Protein AF-A0A2G2P8D3-F1 (afdb_monomer_lite)

Sequence (131 aa):
MASQIINLLFKISLGLLNEKKKGNNELLLIISELIEIAIEAEEIEAMPFSNTILNLGC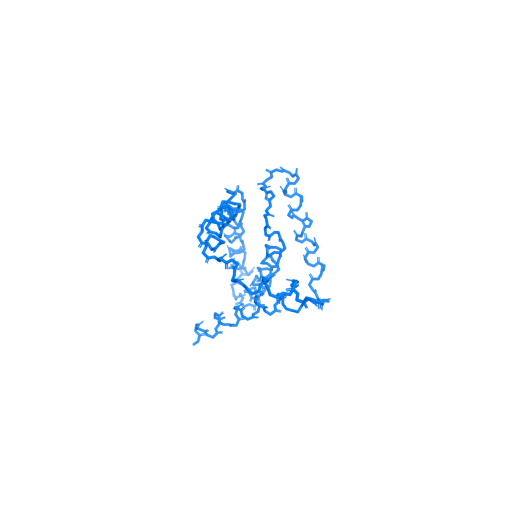DYIFGVIYYWIHDESENFDNTTIMVDKSLELIYAVLQSGLINKIEDLLNFIIKTHILNHIKPSKIFKKQSFGK

pLDDT: mean 75.37, std 19.07, range [30.08, 97.19]

Radius of gyration: 21.55 Å; chains: 1; bounding box: 34×33×82 Å

Secondary structure (DSSP, 8-state):
-HHHHHHHHHHHHHHHTT--SSSSHHHHHHHHHHHHHHHHTTSS---TTHHHHHHHHHHHHHHHHHHHTT--SGGGHHHHHHHHHHHHHHHHHHHTTHHHHHHHHHHHHIIIIIITT----GGGGSSS---

Structure (mmCIF, N/CA/C/O backbone):
data_AF-A0A2G2P8D3-F1
#
_entry.id   AF-A0A2G2P8D3-F1
#
loop_
_atom_site.group_PDB
_atom_site.id
_atom_site.type_symbol
_atom_site.label_atom_id
_atom_site.label_alt_id
_atom_site.label_comp_id
_atom_site.label_asym_id
_atom_site.label_entity_id
_atom_site.label_seq_id
_atom_site.pdbx_PDB_ins_code
_atom_site.Cartn_x
_atom_site.Cartn_y
_atom_site.Cartn_z
_atom_site.occupancy
_atom_site.B_iso_or_equiv
_atom_site.auth_seq_id
_atom_site.auth_comp_id
_atom_site.auth_asym_id
_atom_site.auth_atom_id
_atom_site.pdbx_PDB_model_num
ATOM 1 N N . MET A 1 1 ? 16.540 -18.692 4.040 1.00 40.16 1 MET A N 1
ATOM 2 C CA . MET A 1 1 ? 16.553 -17.645 2.998 1.00 40.16 1 MET A CA 1
ATOM 3 C C . MET A 1 1 ? 15.214 -16.903 2.915 1.00 40.16 1 MET A C 1
ATOM 5 O O . MET A 1 1 ? 15.183 -15.753 3.324 1.00 40.16 1 MET A O 1
ATOM 9 N N . ALA A 1 2 ? 14.085 -17.541 2.567 1.00 30.08 2 ALA A N 1
ATOM 10 C CA . ALA A 1 2 ? 12.760 -16.882 2.550 1.00 30.08 2 ALA A CA 1
ATOM 11 C C . ALA A 1 2 ? 12.341 -16.247 3.901 1.00 30.08 2 ALA A C 1
ATOM 13 O O . ALA A 1 2 ? 11.875 -15.116 3.943 1.00 30.08 2 ALA A O 1
ATOM 14 N N . SER A 1 3 ? 12.616 -16.916 5.028 1.00 30.48 3 SER A N 1
ATOM 15 C CA . SER A 1 3 ? 12.346 -16.378 6.378 1.00 30.48 3 SER A CA 1
ATOM 16 C C . SER A 1 3 ? 13.232 -15.179 6.769 1.00 30.48 3 SER A C 1
ATOM 18 O O . SER A 1 3 ? 12.840 -14.367 7.604 1.00 30.48 3 SER A O 1
ATOM 20 N N . GLN A 1 4 ? 14.411 -15.030 6.154 1.00 35.59 4 GLN A N 1
ATOM 21 C CA . GLN A 1 4 ? 15.299 -13.881 6.384 1.00 35.59 4 GLN A CA 1
ATOM 22 C C . GLN A 1 4 ? 14.847 -12.667 5.576 1.00 35.59 4 GLN A C 1
ATOM 24 O O . GLN A 1 4 ? 14.892 -11.559 6.092 1.00 35.59 4 GLN A O 1
ATOM 29 N N . ILE A 1 5 ? 14.351 -12.890 4.356 1.00 35.56 5 ILE A N 1
ATOM 30 C CA . ILE A 1 5 ? 13.781 -11.846 3.497 1.00 35.56 5 ILE A CA 1
ATOM 31 C C . ILE A 1 5 ? 12.467 -11.331 4.093 1.00 35.56 5 ILE A C 1
ATOM 33 O O . ILE A 1 5 ? 12.300 -10.128 4.228 1.00 35.56 5 ILE A O 1
ATOM 37 N N . ILE A 1 6 ? 11.588 -12.219 4.569 1.00 38.06 6 ILE A N 1
ATOM 38 C CA . ILE A 1 6 ? 10.357 -11.823 5.273 1.00 38.06 6 ILE A CA 1
ATOM 39 C C . ILE A 1 6 ? 10.687 -11.046 6.556 1.00 38.06 6 ILE A C 1
ATOM 41 O O . ILE A 1 6 ? 10.072 -10.020 6.817 1.00 38.06 6 ILE A O 1
ATOM 45 N N . ASN A 1 7 ? 11.698 -11.464 7.327 1.00 35.50 7 ASN A N 1
ATOM 46 C CA . ASN A 1 7 ? 12.153 -10.704 8.498 1.00 35.50 7 ASN A CA 1
ATOM 47 C C . ASN A 1 7 ? 12.786 -9.356 8.139 1.00 35.50 7 ASN A C 1
ATOM 49 O O . ASN A 1 7 ? 12.675 -8.418 8.920 1.00 35.50 7 ASN A O 1
ATOM 53 N N . LEU A 1 8 ? 13.473 -9.257 7.000 1.00 39.59 8 LEU A N 1
ATOM 54 C CA . LEU A 1 8 ? 14.066 -8.012 6.524 1.00 39.59 8 LEU A CA 1
ATOM 55 C C . LEU A 1 8 ? 12.969 -7.041 6.081 1.00 39.59 8 LEU A C 1
ATOM 57 O O . LEU A 1 8 ? 12.979 -5.900 6.518 1.00 39.59 8 LEU A O 1
ATOM 61 N N . LEU A 1 9 ? 11.973 -7.517 5.332 1.00 41.16 9 LEU A N 1
ATOM 62 C CA . LEU A 1 9 ? 10.796 -6.741 4.934 1.00 41.16 9 LEU A CA 1
ATOM 63 C C . LEU A 1 9 ? 9.972 -6.297 6.151 1.00 41.16 9 LEU A C 1
ATOM 65 O O . LEU A 1 9 ? 9.596 -5.134 6.253 1.00 41.16 9 LEU A O 1
ATOM 69 N N . PHE A 1 10 ? 9.777 -7.181 7.134 1.00 47.00 10 PHE A N 1
ATOM 70 C CA . PHE A 1 10 ? 9.069 -6.850 8.372 1.00 47.00 10 PHE A CA 1
ATOM 71 C C . PHE A 1 10 ? 9.857 -5.864 9.248 1.00 47.00 10 PHE A C 1
ATOM 73 O O . PHE A 1 10 ? 9.268 -4.984 9.865 1.00 47.00 10 PHE A O 1
ATOM 80 N N . LYS A 1 11 ? 11.194 -5.959 9.286 1.00 44.56 11 LYS A N 1
ATOM 81 C CA . LYS A 1 11 ? 12.065 -5.005 9.997 1.00 44.56 11 LYS A CA 1
ATOM 82 C C . LYS A 1 11 ? 12.210 -3.668 9.284 1.00 44.56 11 LYS A C 1
ATOM 84 O O . LYS A 1 11 ? 12.399 -2.677 9.972 1.00 44.56 11 LYS A O 1
ATOM 89 N N . ILE A 1 12 ? 12.135 -3.630 7.956 1.00 48.22 12 ILE A N 1
ATOM 90 C CA . ILE A 1 12 ? 12.087 -2.382 7.189 1.00 48.22 12 ILE A CA 1
ATOM 91 C C . ILE A 1 12 ? 10.758 -1.687 7.487 1.00 48.22 12 ILE A C 1
ATOM 93 O O . ILE A 1 12 ? 10.769 -0.561 7.967 1.00 48.22 12 ILE A O 1
ATOM 97 N N . SER A 1 13 ? 9.635 -2.399 7.375 1.00 46.72 13 SER A N 1
ATOM 98 C CA . SER A 1 13 ? 8.306 -1.839 7.646 1.00 46.72 13 SER A CA 1
ATOM 99 C C . SER A 1 13 ? 8.118 -1.429 9.126 1.00 46.72 13 SER A C 1
ATOM 101 O O . SER A 1 13 ? 7.606 -0.352 9.415 1.00 46.72 13 SER A O 1
ATOM 103 N N . LEU A 1 14 ? 8.637 -2.203 10.096 1.00 41.28 14 LEU A N 1
ATOM 104 C CA . LEU A 1 14 ? 8.650 -1.812 11.520 1.00 41.28 14 LEU A CA 1
ATOM 105 C C . LEU A 1 14 ? 9.722 -0.765 11.872 1.00 41.28 14 LEU A C 1
ATOM 107 O O . LEU A 1 14 ? 9.539 0.019 12.801 1.00 41.28 14 LEU A O 1
ATOM 111 N N . GLY A 1 15 ? 10.852 -0.757 11.170 1.00 43.09 15 GLY A N 1
ATOM 112 C CA . GLY A 1 15 ? 11.944 0.199 11.362 1.00 43.09 15 GLY A CA 1
ATOM 113 C C . GLY A 1 15 ? 11.576 1.593 10.862 1.00 43.09 15 GLY A C 1
ATOM 114 O O . GLY A 1 15 ? 11.905 2.579 11.516 1.00 43.09 15 GLY A O 1
ATOM 115 N N . LEU A 1 16 ? 10.799 1.675 9.780 1.00 46.72 16 LEU A N 1
ATOM 116 C CA . LEU A 1 16 ? 10.235 2.917 9.245 1.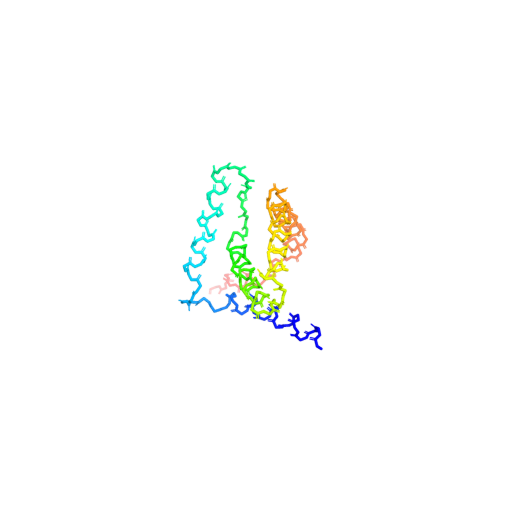00 46.72 16 LEU A CA 1
ATOM 117 C C . LEU A 1 16 ? 9.158 3.526 10.155 1.00 46.72 16 LEU A C 1
ATOM 119 O O . LEU A 1 16 ? 9.014 4.745 10.193 1.00 46.72 16 LEU A O 1
ATOM 123 N N . LEU A 1 17 ? 8.475 2.714 10.973 1.00 46.97 17 LEU A N 1
ATOM 124 C CA . LEU A 1 17 ? 7.612 3.225 12.047 1.00 46.97 17 LEU A CA 1
ATOM 125 C C . LEU A 1 17 ? 8.411 3.892 13.183 1.00 46.97 17 LEU A C 1
ATOM 127 O O . LEU A 1 17 ? 7.856 4.713 13.914 1.00 46.97 17 LEU A O 1
ATOM 131 N N . ASN A 1 18 ? 9.698 3.559 13.334 1.00 44.81 18 ASN A N 1
ATOM 132 C CA . ASN A 1 18 ? 10.539 4.011 14.447 1.00 44.81 18 ASN A CA 1
ATOM 133 C C . ASN A 1 18 ? 11.501 5.15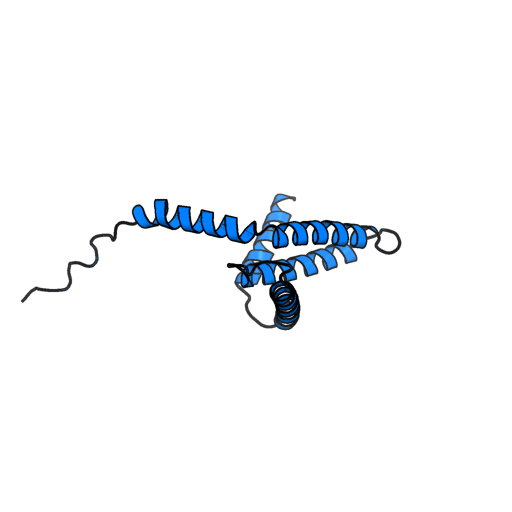2 14.055 1.00 44.81 18 ASN A C 1
ATOM 135 O O . ASN A 1 18 ? 11.757 6.051 14.854 1.00 44.81 18 ASN A O 1
ATOM 139 N N . GLU A 1 19 ? 11.979 5.175 12.810 1.00 46.75 19 GLU A N 1
ATOM 140 C CA . GLU A 1 19 ? 12.881 6.195 12.256 1.00 46.75 19 GLU A CA 1
ATOM 141 C C . GLU A 1 19 ? 12.083 7.337 11.594 1.00 46.75 19 GLU A C 1
ATOM 143 O O . GLU A 1 19 ? 12.268 7.704 10.432 1.00 46.75 19 GLU A O 1
ATOM 148 N N . LYS A 1 20 ? 11.181 7.966 12.357 1.00 56.38 20 LYS A N 1
ATOM 149 C CA . LYS A 1 20 ? 10.733 9.327 12.031 1.00 56.38 20 LYS A CA 1
ATOM 150 C C . LYS A 1 20 ? 11.975 10.223 12.037 1.00 56.38 20 LYS A C 1
ATOM 152 O O . LYS A 1 20 ? 12.427 10.583 13.123 1.00 56.38 20 LYS A O 1
ATOM 157 N N . LYS A 1 21 ? 12.475 10.616 10.859 1.00 53.09 21 LYS A N 1
ATOM 158 C CA . LYS A 1 21 ? 12.965 11.969 10.497 1.00 53.09 21 LYS A CA 1
ATOM 159 C C . LYS A 1 21 ? 13.985 11.895 9.350 1.00 53.09 21 LYS A C 1
ATOM 161 O O . LYS A 1 21 ? 15.117 11.478 9.553 1.00 53.09 21 LYS A O 1
ATOM 166 N N . LYS A 1 22 ? 13.611 12.484 8.206 1.00 48.28 22 LYS A N 1
ATOM 167 C CA . LYS A 1 22 ? 14.430 13.387 7.357 1.00 48.28 22 LYS A CA 1
ATOM 168 C C . LYS A 1 22 ? 14.590 13.004 5.876 1.00 48.28 22 LYS A C 1
ATOM 170 O O . LYS A 1 22 ? 14.818 13.917 5.098 1.00 48.28 22 LYS A O 1
ATOM 175 N N . GLY A 1 23 ? 14.399 11.747 5.464 1.00 48.16 23 GLY A N 1
ATOM 176 C CA . GLY A 1 23 ? 14.459 11.357 4.035 1.00 48.16 23 GLY A CA 1
ATOM 177 C C . GLY A 1 23 ? 13.103 11.179 3.332 1.00 48.16 23 GLY A C 1
ATOM 178 O O . GLY A 1 23 ? 13.000 11.420 2.138 1.00 48.16 23 GLY A O 1
ATOM 179 N N . ASN A 1 24 ? 12.054 10.806 4.075 1.00 59.47 24 ASN A N 1
ATOM 180 C CA . ASN A 1 24 ? 10.759 10.363 3.526 1.00 59.47 24 ASN A CA 1
ATOM 181 C C . ASN A 1 24 ? 9.653 11.435 3.491 1.00 59.47 24 ASN A C 1
ATOM 183 O O . ASN A 1 24 ? 8.530 11.133 3.106 1.00 59.47 24 ASN A O 1
ATOM 187 N N . ASN A 1 25 ? 9.922 12.673 3.920 1.00 67.38 25 ASN A N 1
ATOM 188 C CA . ASN A 1 25 ? 8.846 13.650 4.118 1.00 67.38 25 ASN A CA 1
ATOM 189 C C . ASN A 1 25 ? 8.224 14.131 2.798 1.00 67.38 25 ASN A C 1
ATOM 191 O O . ASN A 1 25 ? 7.013 14.270 2.739 1.00 67.38 25 ASN A O 1
ATOM 195 N N . GLU A 1 26 ? 9.018 14.366 1.750 1.00 73.50 26 GLU A N 1
ATOM 196 C CA . GLU A 1 26 ? 8.496 14.858 0.463 1.00 73.50 26 GLU A CA 1
ATOM 197 C C . GLU A 1 26 ? 7.685 13.788 -0.271 1.00 73.50 26 GLU A C 1
ATOM 199 O O . GLU A 1 26 ? 6.603 14.072 -0.771 1.00 73.50 26 GLU A O 1
ATOM 204 N N . LEU A 1 27 ? 8.154 12.537 -0.265 1.00 71.56 27 LEU A N 1
ATOM 205 C CA . LEU A 1 27 ? 7.415 11.428 -0.865 1.00 71.56 27 LEU A CA 1
ATOM 206 C C . LEU A 1 27 ? 6.090 11.170 -0.138 1.00 71.56 27 LEU A C 1
ATOM 208 O O . LEU A 1 27 ? 5.063 10.989 -0.784 1.00 71.56 27 LEU A O 1
ATOM 212 N N . LEU A 1 28 ? 6.100 11.199 1.198 1.00 81.44 28 LEU A N 1
ATOM 213 C CA . LEU A 1 28 ? 4.877 11.094 1.995 1.00 81.44 28 LEU A CA 1
ATOM 214 C C . LEU A 1 28 ? 3.895 12.225 1.684 1.00 81.44 28 LEU A C 1
ATOM 216 O O . LEU A 1 28 ? 2.701 11.959 1.604 1.00 81.44 28 LEU A O 1
ATOM 220 N N . LEU A 1 29 ? 4.383 13.457 1.497 1.00 80.81 29 LEU A N 1
ATOM 221 C CA . LEU A 1 29 ? 3.541 14.596 1.125 1.00 80.81 29 LEU A CA 1
ATOM 222 C C . LEU A 1 29 ? 2.894 14.383 -0.243 1.00 80.81 29 LEU A C 1
ATOM 224 O O . LEU A 1 29 ? 1.679 14.484 -0.340 1.00 80.81 29 LEU A O 1
ATOM 228 N N . ILE A 1 30 ? 3.668 13.990 -1.257 1.00 80.12 30 ILE A N 1
ATOM 229 C CA . ILE A 1 30 ? 3.139 13.723 -2.603 1.00 80.12 30 ILE A CA 1
ATOM 230 C C . ILE A 1 30 ? 2.078 12.618 -2.564 1.00 80.12 30 ILE A C 1
ATOM 232 O O . ILE A 1 30 ? 1.006 12.768 -3.140 1.00 80.12 30 ILE A O 1
ATOM 236 N N . ILE A 1 31 ? 2.344 11.505 -1.872 1.00 82.62 31 ILE A N 1
ATOM 237 C CA . ILE A 1 31 ? 1.363 10.414 -1.764 1.00 82.62 31 ILE A CA 1
ATOM 238 C C . ILE A 1 31 ? 0.123 10.878 -0.986 1.00 82.62 31 ILE A C 1
ATOM 240 O O . ILE A 1 31 ? -0.988 10.503 -1.353 1.00 82.62 31 ILE A O 1
ATOM 244 N N . SER A 1 32 ? 0.289 11.703 0.054 1.00 85.62 32 SER A N 1
ATOM 245 C CA . SER A 1 32 ? -0.837 12.281 0.801 1.00 85.62 32 SER A CA 1
ATOM 246 C C . SER A 1 32 ? -1.704 13.149 -0.094 1.00 85.62 32 SER A C 1
ATOM 248 O O . SER A 1 32 ? -2.910 12.937 -0.134 1.00 85.62 32 SER A O 1
ATOM 250 N N . GLU A 1 33 ? -1.094 14.049 -0.864 1.00 84.38 33 GLU A N 1
ATOM 251 C CA . GLU A 1 33 ? -1.794 14.917 -1.813 1.00 84.38 33 GLU A CA 1
ATOM 252 C C . GLU A 1 33 ? -2.553 14.097 -2.865 1.00 84.38 33 GLU A C 1
ATOM 254 O O . GLU A 1 33 ? -3.718 14.368 -3.134 1.00 84.38 33 GLU A O 1
ATOM 259 N N . LEU A 1 34 ? -1.941 13.043 -3.417 1.00 84.12 34 LEU A N 1
ATOM 260 C CA . LEU A 1 34 ? -2.604 12.163 -4.387 1.00 84.12 34 LEU A CA 1
ATOM 261 C C . LEU A 1 34 ? -3.809 11.424 -3.786 1.00 84.12 34 LEU A C 1
ATOM 263 O O . LEU A 1 34 ? -4.842 11.302 -4.442 1.00 84.12 34 LEU A O 1
ATOM 267 N N . ILE A 1 35 ? -3.692 10.938 -2.548 1.00 86.75 35 ILE A N 1
ATOM 268 C CA . ILE A 1 35 ? -4.804 10.284 -1.848 1.00 86.75 35 ILE A CA 1
ATOM 269 C C . ILE A 1 35 ? -5.907 11.293 -1.518 1.00 86.75 35 ILE A C 1
ATOM 271 O O . ILE A 1 35 ? -7.080 10.971 -1.680 1.00 86.75 35 ILE A O 1
ATOM 275 N N . GLU A 1 36 ? -5.558 12.502 -1.082 1.00 89.06 36 GLU A N 1
ATOM 276 C CA . GLU A 1 36 ? -6.521 13.569 -0.796 1.00 89.06 36 GLU A CA 1
ATOM 277 C C . GLU A 1 36 ? -7.310 13.953 -2.048 1.00 89.06 36 GLU A C 1
ATOM 279 O O . GLU A 1 36 ? -8.536 13.967 -1.997 1.00 89.06 36 GLU A O 1
ATOM 284 N N . ILE A 1 37 ? -6.640 14.136 -3.190 1.00 86.56 37 ILE A N 1
ATOM 285 C CA . ILE A 1 37 ? -7.295 14.400 -4.480 1.00 86.56 37 ILE A CA 1
ATOM 286 C C . ILE A 1 37 ? -8.277 13.277 -4.840 1.00 86.56 37 ILE A C 1
ATOM 288 O O . ILE A 1 37 ? -9.398 13.554 -5.258 1.00 86.56 37 ILE A O 1
ATOM 292 N N . ALA A 1 38 ? -7.886 12.013 -4.660 1.00 86.81 38 ALA A N 1
ATOM 293 C CA . ALA A 1 38 ? -8.751 10.873 -4.967 1.00 86.81 38 ALA A CA 1
ATOM 294 C C . ALA A 1 38 ? -9.968 10.779 -4.023 1.00 86.81 38 ALA A C 1
ATOM 296 O O . ALA A 1 38 ? -11.049 10.370 -4.447 1.00 86.81 38 ALA A O 1
ATOM 297 N N . ILE A 1 39 ? -9.819 11.184 -2.757 1.00 88.06 39 ILE A N 1
ATOM 298 C CA . ILE A 1 39 ? -10.934 11.287 -1.803 1.00 88.06 39 ILE A CA 1
ATOM 299 C C . ILE A 1 39 ? -11.863 12.447 -2.185 1.00 88.06 39 ILE A C 1
ATOM 301 O O . ILE A 1 39 ? -13.080 12.277 -2.191 1.00 88.06 39 ILE A O 1
ATOM 305 N N . GLU A 1 40 ? -11.311 13.616 -2.518 1.00 90.94 40 GLU A N 1
ATOM 306 C CA . GLU A 1 40 ? -12.076 14.797 -2.947 1.00 90.94 40 GLU A CA 1
ATOM 307 C C . GLU A 1 40 ? -12.847 14.550 -4.248 1.00 90.94 40 GLU A C 1
ATOM 309 O O . GLU A 1 40 ? -13.952 15.061 -4.418 1.00 90.94 40 GLU A O 1
ATOM 314 N N . ALA A 1 41 ? -12.285 13.738 -5.144 1.00 88.69 41 ALA A N 1
ATOM 315 C CA . ALA A 1 41 ? -12.931 13.282 -6.369 1.00 88.69 41 ALA A CA 1
ATOM 316 C C . ALA A 1 41 ? -13.959 12.152 -6.147 1.00 88.69 41 ALA A C 1
ATOM 318 O O . ALA A 1 41 ? -14.555 11.683 -7.115 1.00 88.69 41 ALA A O 1
ATOM 319 N N . GLU A 1 42 ? -14.169 11.712 -4.900 1.00 88.38 42 GLU A N 1
ATOM 320 C CA . GLU A 1 42 ? -15.040 10.588 -4.525 1.00 88.38 42 GLU A CA 1
ATOM 321 C C . GLU A 1 42 ? -14.658 9.251 -5.201 1.00 88.38 42 GLU A C 1
ATOM 323 O O . GLU A 1 42 ? -15.476 8.336 -5.308 1.00 88.38 42 GLU A O 1
ATOM 328 N N . GLU A 1 43 ? -13.405 9.100 -5.648 1.00 84.31 43 GLU A N 1
ATOM 329 C CA . GLU A 1 43 ? -12.905 7.861 -6.261 1.00 84.31 43 GLU A CA 1
ATOM 330 C C . GLU A 1 43 ? -12.619 6.777 -5.215 1.00 84.31 43 GLU A C 1
ATOM 332 O O . GLU A 1 43 ? -12.768 5.583 -5.492 1.00 84.31 43 GLU A O 1
ATOM 337 N N . ILE A 1 44 ? -12.214 7.193 -4.011 1.00 87.50 44 ILE A N 1
ATOM 338 C CA . ILE A 1 44 ? -11.958 6.328 -2.856 1.00 87.50 44 ILE A CA 1
ATOM 339 C C . ILE A 1 44 ? -12.558 6.938 -1.583 1.00 87.50 44 ILE A C 1
ATOM 341 O O . ILE A 1 44 ? -12.651 8.155 -1.436 1.00 87.50 44 ILE A O 1
ATOM 345 N N . GLU A 1 45 ? -12.947 6.092 -0.628 1.00 87.00 45 GLU A N 1
ATOM 346 C CA . GLU A 1 45 ? -13.447 6.560 0.669 1.00 87.00 45 GLU A CA 1
ATOM 347 C C . GLU A 1 45 ? -12.307 7.064 1.568 1.00 87.00 45 GLU A C 1
ATOM 349 O O . GLU A 1 45 ? -11.177 6.576 1.511 1.00 87.00 45 GLU A O 1
ATOM 354 N N . ALA A 1 46 ? -12.618 7.996 2.475 1.00 86.81 46 ALA A N 1
ATOM 355 C CA . ALA A 1 46 ? -11.690 8.385 3.531 1.00 86.81 46 ALA A CA 1
ATOM 356 C C . ALA A 1 46 ? -11.360 7.184 4.437 1.00 86.81 46 ALA A C 1
ATOM 358 O O . ALA A 1 46 ? -12.245 6.412 4.815 1.00 86.81 46 ALA A O 1
ATOM 359 N N . MET A 1 47 ? -10.080 7.041 4.800 1.00 82.94 47 MET A N 1
ATOM 360 C CA . MET A 1 47 ? -9.565 5.847 5.475 1.00 82.94 47 MET A CA 1
ATOM 361 C C . MET A 1 47 ? -9.079 6.135 6.907 1.00 82.94 47 MET A C 1
ATOM 363 O O . MET A 1 47 ? -8.360 7.111 7.136 1.00 82.94 47 MET A O 1
ATOM 367 N N . PRO A 1 48 ? -9.355 5.238 7.868 1.00 71.94 48 PRO A N 1
ATOM 368 C CA . PRO A 1 48 ? -9.025 5.404 9.290 1.00 71.94 48 PRO A CA 1
ATOM 369 C C . PRO A 1 48 ? -7.536 5.213 9.627 1.00 71.94 48 PRO A C 1
ATOM 371 O O . PRO A 1 48 ? -7.058 5.692 10.655 1.00 71.94 48 PRO A O 1
ATOM 374 N N . PHE A 1 49 ? -6.774 4.543 8.754 1.00 73.50 49 PHE A N 1
ATOM 375 C CA . PHE A 1 49 ? -5.336 4.277 8.916 1.00 73.50 49 PHE A CA 1
ATOM 376 C C . PHE A 1 49 ? -4.477 5.046 7.907 1.00 73.50 49 PHE A C 1
ATOM 378 O O . PHE A 1 49 ? -3.445 4.533 7.469 1.00 73.50 49 PHE A O 1
ATOM 385 N N . SER A 1 50 ? -4.889 6.262 7.532 1.00 75.25 50 SER A N 1
ATOM 386 C CA . SER A 1 50 ? -4.260 7.053 6.464 1.00 75.25 50 SER A CA 1
ATOM 387 C C . SER A 1 50 ? -2.734 7.091 6.576 1.00 75.25 50 SER A C 1
ATOM 389 O O . SER A 1 50 ? -2.048 6.706 5.641 1.00 75.25 50 SER A O 1
ATOM 391 N N . ASN A 1 51 ? -2.171 7.393 7.748 1.00 81.75 51 ASN A N 1
ATOM 392 C CA . ASN A 1 51 ? -0.716 7.445 7.918 1.00 81.75 51 ASN A CA 1
ATOM 393 C C . ASN A 1 51 ? -0.014 6.090 7.682 1.00 81.75 51 ASN A C 1
ATOM 395 O O . ASN A 1 51 ? 1.093 6.055 7.152 1.00 81.75 51 ASN A O 1
ATOM 399 N N . THR A 1 52 ? -0.621 4.963 8.062 1.00 82.62 52 THR A N 1
ATOM 400 C CA . THR A 1 52 ? -0.063 3.628 7.769 1.00 82.62 52 THR A CA 1
ATOM 401 C C . THR A 1 52 ? -0.117 3.338 6.274 1.00 82.62 52 THR A C 1
ATOM 403 O O . THR A 1 52 ? 0.851 2.835 5.716 1.00 82.62 52 THR A O 1
ATOM 406 N N . ILE A 1 53 ? -1.220 3.702 5.622 1.00 83.25 53 ILE A N 1
ATOM 407 C CA . ILE A 1 53 ? -1.419 3.532 4.179 1.00 83.25 53 ILE A CA 1
ATOM 408 C C . ILE A 1 53 ? -0.420 4.388 3.394 1.00 83.25 53 ILE A C 1
ATOM 410 O O . ILE A 1 53 ? 0.179 3.897 2.443 1.00 83.25 53 ILE A O 1
ATOM 414 N N . LEU A 1 54 ? -0.148 5.615 3.846 1.00 84.38 54 LEU A N 1
ATOM 415 C CA . LEU A 1 54 ? 0.879 6.484 3.268 1.00 84.38 54 LEU A CA 1
ATOM 416 C C . LEU A 1 54 ? 2.277 5.863 3.358 1.00 84.38 54 LEU A C 1
ATOM 418 O O . LEU A 1 54 ? 3.005 5.841 2.369 1.00 84.38 54 LEU A O 1
ATOM 422 N N . ASN A 1 55 ? 2.638 5.300 4.516 1.00 83.56 55 ASN A N 1
ATOM 423 C CA . ASN A 1 55 ? 3.920 4.606 4.663 1.00 83.56 55 ASN A CA 1
ATOM 424 C C . ASN A 1 55 ? 4.001 3.358 3.773 1.00 83.56 55 ASN A C 1
ATOM 426 O O . ASN A 1 55 ? 5.034 3.131 3.150 1.00 83.56 55 ASN A O 1
ATOM 430 N N . LEU A 1 56 ? 2.911 2.592 3.652 1.00 85.56 56 LEU A N 1
ATOM 431 C CA . LEU A 1 56 ? 2.842 1.462 2.721 1.00 85.56 56 LEU A CA 1
ATOM 432 C C . LEU A 1 56 ? 2.977 1.909 1.259 1.00 85.56 56 LEU A C 1
ATOM 434 O O . LEU A 1 56 ? 3.588 1.200 0.466 1.00 85.56 56 LEU A O 1
ATOM 438 N N . GLY A 1 57 ? 2.461 3.087 0.904 1.00 84.38 57 GLY A N 1
ATOM 439 C CA . GLY A 1 57 ? 2.683 3.700 -0.405 1.00 84.38 57 GLY A CA 1
ATOM 440 C C . GLY A 1 57 ? 4.162 4.002 -0.662 1.00 84.38 57 GLY A C 1
ATOM 441 O O . GLY A 1 57 ? 4.677 3.691 -1.735 1.00 84.38 57 GLY A O 1
ATOM 442 N N . CYS A 1 58 ? 4.883 4.537 0.329 1.00 82.81 58 CYS A N 1
ATOM 443 C CA . CYS A 1 58 ? 6.334 4.715 0.221 1.00 82.81 58 CYS A CA 1
ATOM 444 C C . CYS A 1 58 ? 7.061 3.371 0.071 1.00 82.81 58 CYS A C 1
ATOM 446 O O . CYS A 1 58 ? 7.915 3.237 -0.806 1.00 82.81 58 CYS A O 1
ATOM 448 N N . ASP A 1 59 ? 6.705 2.375 0.888 1.00 85.38 59 ASP A N 1
ATOM 449 C CA . ASP A 1 59 ? 7.274 1.023 0.820 1.00 85.38 59 ASP A CA 1
ATOM 450 C C . ASP A 1 59 ? 7.040 0.390 -0.557 1.00 85.38 59 ASP A C 1
ATOM 452 O O . ASP A 1 59 ? 7.946 -0.230 -1.117 1.00 85.38 59 ASP A O 1
ATOM 456 N N . TYR A 1 60 ? 5.854 0.591 -1.135 1.00 87.12 60 TYR A N 1
ATOM 457 C CA . TYR A 1 60 ? 5.525 0.151 -2.485 1.00 87.12 60 TYR A CA 1
ATOM 458 C C . TYR A 1 60 ? 6.451 0.785 -3.527 1.00 87.12 60 TYR A C 1
ATOM 460 O O . TYR A 1 60 ? 7.032 0.062 -4.333 1.00 87.12 60 TYR A O 1
ATOM 468 N N . ILE A 1 61 ? 6.667 2.103 -3.479 1.00 84.44 61 ILE A N 1
ATOM 469 C CA . ILE A 1 61 ? 7.563 2.802 -4.415 1.00 84.44 61 ILE A CA 1
ATOM 470 C C . ILE A 1 61 ? 9.002 2.291 -4.288 1.00 84.44 61 ILE A C 1
ATOM 472 O O . ILE A 1 61 ? 9.646 2.021 -5.302 1.00 84.44 61 ILE A O 1
ATOM 476 N N . PHE A 1 62 ? 9.507 2.083 -3.069 1.00 84.88 62 PHE A N 1
ATOM 477 C CA . PHE A 1 62 ? 10.823 1.463 -2.879 1.00 84.88 62 PHE A CA 1
ATOM 478 C C . PHE A 1 62 ? 10.870 0.025 -3.405 1.00 84.88 62 PHE A C 1
ATOM 480 O O . PHE A 1 62 ? 11.880 -0.375 -3.981 1.00 84.88 62 PHE A O 1
ATOM 487 N N . GLY A 1 63 ? 9.786 -0.736 -3.255 1.00 86.38 63 GLY A N 1
ATOM 488 C CA . GLY A 1 63 ? 9.636 -2.069 -3.834 1.00 86.38 63 GLY A CA 1
ATOM 489 C C . GLY A 1 63 ? 9.682 -2.057 -5.362 1.00 86.38 63 GLY A C 1
ATOM 490 O O . GLY A 1 63 ? 10.381 -2.879 -5.950 1.00 86.38 63 GLY A O 1
ATOM 491 N N . VAL A 1 64 ? 9.012 -1.095 -6.000 1.00 86.12 64 VAL A N 1
ATOM 492 C CA . VAL A 1 64 ? 9.058 -0.884 -7.455 1.00 86.12 64 VAL A CA 1
ATOM 493 C C . VAL A 1 64 ? 10.467 -0.521 -7.902 1.00 86.12 64 VAL A C 1
ATOM 495 O O . VAL A 1 64 ? 10.985 -1.161 -8.809 1.00 86.12 64 VAL A O 1
ATOM 498 N N . ILE A 1 65 ? 11.128 0.436 -7.240 1.00 85.31 65 ILE A N 1
ATOM 499 C CA . ILE A 1 65 ? 12.517 0.809 -7.552 1.00 85.31 65 ILE A CA 1
ATOM 500 C C . ILE A 1 65 ? 13.437 -0.404 -7.407 1.00 85.31 65 ILE A C 1
ATOM 502 O O . ILE A 1 65 ? 14.263 -0.657 -8.279 1.00 85.31 65 ILE A O 1
ATOM 506 N N . TYR A 1 66 ? 13.286 -1.176 -6.328 1.00 89.62 66 TYR A N 1
ATOM 507 C CA . TYR A 1 66 ? 14.072 -2.384 -6.106 1.00 89.62 66 TYR A CA 1
ATOM 508 C C . TYR A 1 66 ? 13.832 -3.434 -7.195 1.00 89.62 66 TYR A C 1
ATOM 510 O O . TYR A 1 66 ? 14.788 -4.044 -7.665 1.00 89.62 66 TYR A O 1
ATOM 518 N N . TYR A 1 67 ? 12.583 -3.652 -7.606 1.00 87.88 67 TYR A N 1
ATOM 519 C CA . TYR A 1 67 ? 12.263 -4.572 -8.694 1.00 87.88 67 TYR A CA 1
ATOM 520 C C . TYR A 1 67 ? 12.873 -4.087 -10.013 1.00 87.88 67 TYR A C 1
ATOM 522 O O . TYR A 1 67 ? 13.529 -4.859 -10.704 1.00 87.88 67 TYR A O 1
ATOM 530 N N . TRP A 1 68 ? 12.744 -2.791 -10.296 1.00 88.62 68 TRP A N 1
ATOM 531 C CA . TRP A 1 68 ? 13.226 -2.160 -11.518 1.00 88.62 68 TRP A CA 1
ATOM 532 C C . TRP A 1 68 ? 14.740 -2.279 -11.697 1.00 88.62 68 TRP A C 1
ATOM 534 O O . TRP A 1 68 ? 15.203 -2.660 -12.767 1.00 88.62 68 TRP A O 1
ATOM 544 N N . ILE A 1 69 ? 15.534 -2.034 -10.648 1.00 94.50 69 ILE A N 1
ATOM 545 C CA . ILE A 1 69 ? 17.002 -2.160 -10.742 1.00 94.50 69 ILE A CA 1
ATOM 546 C C . ILE A 1 69 ? 17.478 -3.604 -10.993 1.00 94.50 69 ILE A C 1
ATOM 548 O O . ILE A 1 69 ? 18.641 -3.796 -11.339 1.00 94.50 69 ILE A O 1
ATOM 552 N N . HIS A 1 70 ? 16.613 -4.604 -10.791 1.00 94.94 70 HIS A N 1
ATOM 553 C CA . HIS A 1 70 ? 16.891 -6.020 -11.055 1.00 94.94 70 HIS A CA 1
ATOM 554 C C . HIS A 1 70 ? 16.159 -6.542 -12.298 1.00 94.94 70 HIS A C 1
ATOM 556 O O . HIS A 1 70 ? 16.222 -7.737 -12.586 1.00 94.94 70 HIS A O 1
ATOM 562 N N . ASP A 1 71 ? 15.442 -5.680 -13.016 1.00 92.56 71 ASP A N 1
ATOM 563 C CA . ASP A 1 71 ? 14.694 -6.083 -14.191 1.00 92.56 71 ASP A CA 1
ATOM 564 C C . ASP A 1 71 ? 15.603 -6.113 -15.423 1.00 92.56 71 ASP A C 1
ATOM 566 O O . ASP A 1 71 ? 15.998 -5.083 -15.964 1.00 92.56 71 ASP A O 1
ATOM 570 N N . GLU A 1 72 ? 15.940 -7.327 -15.853 1.00 97.19 72 GLU A N 1
ATOM 571 C CA . GLU A 1 72 ? 16.762 -7.595 -17.037 1.00 97.19 72 GLU A CA 1
ATOM 572 C C . GLU A 1 72 ? 15.924 -7.799 -18.316 1.00 97.19 72 GLU A C 1
ATOM 574 O O . GLU A 1 72 ? 16.471 -8.163 -19.360 1.00 97.19 72 GLU A O 1
ATOM 579 N N . SER A 1 73 ? 14.598 -7.611 -18.256 1.00 96.75 73 SER A N 1
ATOM 580 C CA . SER A 1 73 ? 13.743 -7.695 -19.445 1.00 96.75 73 SER A CA 1
ATOM 581 C C . SER A 1 73 ? 13.979 -6.536 -20.413 1.00 96.75 73 SER A C 1
ATOM 583 O O . SER A 1 73 ? 14.469 -5.465 -20.045 1.00 96.75 73 SER A O 1
ATOM 585 N N . GLU A 1 74 ? 13.635 -6.756 -21.683 1.00 95.12 74 GLU A N 1
ATOM 586 C CA . GLU A 1 74 ? 13.718 -5.709 -22.697 1.00 95.12 74 GLU A CA 1
ATOM 587 C C . GLU A 1 74 ? 12.868 -4.508 -22.265 1.00 95.12 74 GLU A C 1
ATOM 589 O O . GLU A 1 74 ? 11.721 -4.666 -21.861 1.00 95.12 74 GLU A O 1
ATOM 594 N N . ASN A 1 75 ? 13.463 -3.312 -22.291 1.00 90.62 75 ASN A N 1
ATOM 595 C CA . ASN A 1 75 ? 12.824 -2.055 -21.884 1.00 90.62 75 ASN A CA 1
ATOM 596 C C . ASN A 1 75 ? 12.166 -2.062 -20.487 1.00 90.62 75 ASN A C 1
ATOM 598 O O . ASN A 1 75 ? 11.330 -1.201 -20.217 1.00 90.62 75 ASN A O 1
ATOM 602 N N . PHE A 1 76 ? 12.567 -2.968 -19.587 1.00 92.25 76 PHE A N 1
ATOM 603 C CA . PHE A 1 76 ? 11.964 -3.126 -18.256 1.00 92.25 76 PHE A CA 1
ATOM 604 C C . PHE A 1 76 ? 10.465 -3.489 -18.292 1.00 92.25 76 PHE A C 1
ATOM 606 O O . PHE A 1 76 ? 9.684 -3.083 -17.424 1.00 92.25 76 PHE A O 1
ATOM 613 N N . ASP A 1 77 ? 10.038 -4.243 -19.310 1.00 91.44 77 ASP A N 1
ATOM 614 C CA . ASP A 1 77 ? 8.643 -4.655 -19.503 1.00 91.44 77 ASP A CA 1
ATOM 615 C C . ASP A 1 77 ? 8.058 -5.371 -18.275 1.00 91.44 77 ASP A C 1
ATOM 617 O O . ASP A 1 77 ? 6.893 -5.161 -17.925 1.00 91.44 77 ASP A O 1
ATOM 621 N N . ASN A 1 78 ? 8.853 -6.179 -17.567 1.00 94.94 78 ASN A N 1
ATOM 622 C CA . ASN A 1 78 ? 8.379 -6.864 -16.363 1.00 94.94 78 ASN A CA 1
ATOM 623 C C . ASN A 1 78 ? 8.030 -5.883 -15.238 1.00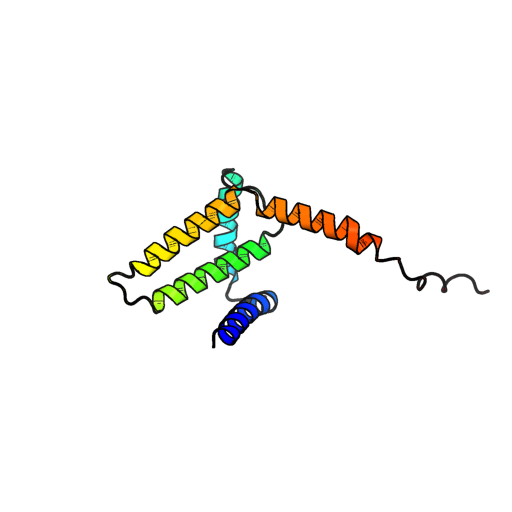 94.94 78 ASN A C 1
ATOM 625 O O . ASN A 1 78 ? 7.042 -6.096 -14.536 1.00 94.94 78 ASN A O 1
ATOM 629 N N . THR A 1 79 ? 8.808 -4.813 -15.059 1.00 90.75 79 THR A N 1
ATOM 630 C CA . THR A 1 79 ? 8.529 -3.758 -14.076 1.00 90.75 79 THR A CA 1
ATOM 631 C C . THR A 1 79 ? 7.224 -3.055 -14.413 1.00 90.75 79 THR A C 1
ATOM 633 O O . THR A 1 79 ? 6.385 -2.897 -13.529 1.00 90.75 79 THR A O 1
ATOM 636 N N . THR A 1 80 ? 7.017 -2.701 -15.683 1.00 91.62 80 THR A N 1
ATOM 637 C CA . THR A 1 80 ? 5.768 -2.085 -16.159 1.00 91.62 80 THR A CA 1
ATOM 638 C C . THR A 1 80 ? 4.569 -2.979 -15.856 1.00 91.62 80 THR A C 1
ATOM 640 O O . THR A 1 80 ? 3.621 -2.554 -15.200 1.00 91.62 80 THR A O 1
ATOM 643 N N . ILE A 1 81 ? 4.647 -4.258 -16.236 1.00 94.12 81 ILE A N 1
ATOM 644 C CA . ILE A 1 81 ? 3.586 -5.241 -15.984 1.00 94.12 81 ILE A CA 1
ATOM 645 C C . ILE A 1 81 ? 3.329 -5.416 -14.484 1.00 94.12 81 ILE A C 1
ATOM 647 O O . ILE A 1 81 ? 2.176 -5.562 -14.069 1.00 94.12 81 ILE A O 1
ATOM 651 N N . MET A 1 82 ? 4.389 -5.447 -13.672 1.00 94.81 82 MET A N 1
ATOM 652 C CA . MET A 1 82 ? 4.277 -5.574 -12.222 1.00 94.81 82 MET A CA 1
ATOM 653 C C . MET A 1 82 ? 3.517 -4.382 -11.647 1.00 94.81 82 MET A C 1
ATOM 655 O O . MET A 1 82 ? 2.513 -4.605 -10.975 1.00 94.81 82 MET A O 1
ATOM 659 N N . VAL A 1 83 ? 3.941 -3.161 -11.987 1.00 91.81 83 VAL A N 1
ATOM 660 C CA . VAL A 1 83 ? 3.326 -1.906 -11.540 1.00 91.81 83 VAL A CA 1
ATOM 661 C C . VAL A 1 83 ? 1.858 -1.834 -11.939 1.00 91.81 83 VAL A C 1
ATOM 663 O O . VAL A 1 83 ? 1.025 -1.563 -11.075 1.00 91.81 83 VAL A O 1
ATOM 666 N N . ASP A 1 84 ? 1.525 -2.128 -13.197 1.00 90.00 84 ASP A N 1
ATOM 667 C CA . ASP A 1 84 ? 0.142 -2.093 -13.685 1.00 90.00 84 ASP A CA 1
ATOM 668 C C . ASP A 1 84 ? -0.752 -3.035 -12.873 1.00 90.00 84 ASP A C 1
ATOM 670 O O . ASP A 1 84 ? -1.788 -2.632 -12.342 1.00 90.00 84 ASP A O 1
ATOM 674 N N . LYS A 1 85 ? -0.319 -4.290 -12.704 1.00 94.62 85 LYS A N 1
ATOM 675 C CA . LYS A 1 85 ? -1.093 -5.306 -11.979 1.00 94.62 85 LYS 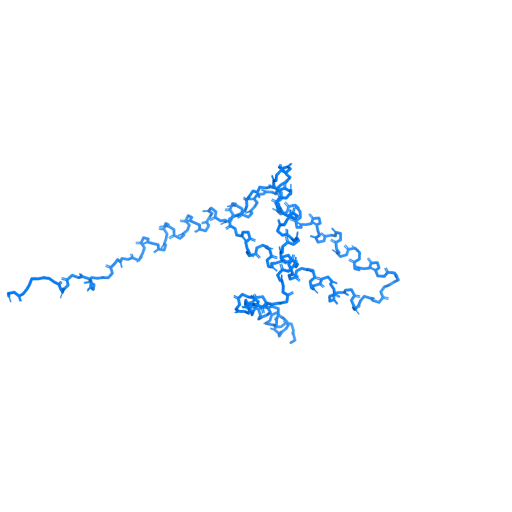A CA 1
ATOM 676 C C . LYS A 1 85 ? -1.216 -4.997 -10.492 1.00 94.62 85 LYS A C 1
ATOM 678 O O . LYS A 1 85 ? -2.273 -5.234 -9.905 1.00 94.62 85 LYS A O 1
ATOM 683 N N . SER A 1 86 ? -0.150 -4.514 -9.857 1.00 94.25 86 SER A N 1
ATOM 684 C CA . SER A 1 86 ? -0.202 -4.172 -8.437 1.00 94.25 86 SER A CA 1
ATOM 685 C C . SER A 1 86 ? -1.022 -2.915 -8.181 1.00 94.25 86 SER A C 1
ATOM 687 O O . SER A 1 86 ? -1.770 -2.902 -7.207 1.00 94.25 86 SER A O 1
ATOM 689 N N . LEU A 1 87 ? -0.943 -1.892 -9.038 1.00 87.69 87 LEU A N 1
ATOM 690 C CA . LEU A 1 87 ? -1.771 -0.690 -8.910 1.00 87.69 87 LEU A CA 1
ATOM 691 C C . LEU A 1 87 ? -3.248 -0.989 -9.151 1.00 87.69 87 LEU A C 1
ATOM 693 O O . LEU A 1 87 ? -4.074 -0.504 -8.386 1.00 87.69 87 LEU A O 1
ATOM 697 N N . GLU A 1 88 ? -3.584 -1.826 -10.136 1.00 88.50 88 GLU A N 1
ATOM 698 C CA . GLU A 1 88 ? -4.963 -2.274 -10.364 1.00 88.50 88 GLU A CA 1
ATOM 699 C C . GLU A 1 88 ? -5.538 -2.952 -9.109 1.00 88.50 88 GLU A C 1
ATOM 701 O O . GLU A 1 88 ? -6.644 -2.635 -8.666 1.00 88.50 88 GLU A O 1
ATOM 706 N N . LEU A 1 89 ? -4.756 -3.834 -8.476 1.00 92.19 89 LEU A N 1
ATOM 707 C CA . LEU A 1 89 ? -5.154 -4.490 -7.233 1.00 92.19 89 LEU A CA 1
ATOM 708 C C . LEU A 1 89 ? -5.290 -3.501 -6.066 1.00 92.19 89 LEU A C 1
ATOM 710 O O . LEU A 1 89 ? -6.274 -3.560 -5.328 1.00 92.19 89 LEU A O 1
ATOM 714 N N . ILE A 1 90 ? -4.310 -2.612 -5.879 1.00 88.38 90 ILE A N 1
ATOM 715 C CA . ILE A 1 90 ? -4.338 -1.591 -4.822 1.00 88.38 90 ILE A CA 1
ATOM 716 C C . ILE A 1 90 ? -5.573 -0.705 -4.995 1.00 88.38 90 ILE A C 1
ATOM 718 O O . ILE A 1 90 ? -6.315 -0.511 -4.034 1.00 88.38 90 ILE A O 1
ATOM 722 N N . TYR A 1 91 ? -5.837 -0.234 -6.213 1.00 86.62 91 TYR A N 1
ATOM 723 C CA . TYR A 1 91 ? -7.006 0.575 -6.536 1.00 86.62 91 TYR A CA 1
ATOM 724 C C . TYR A 1 91 ? -8.308 -0.158 -6.202 1.00 86.62 91 TYR A C 1
ATOM 726 O O . TYR A 1 91 ? -9.139 0.382 -5.476 1.00 86.62 91 TYR A O 1
ATOM 734 N N . ALA A 1 92 ? -8.455 -1.417 -6.627 1.00 88.62 92 ALA A N 1
ATOM 735 C CA . ALA A 1 92 ? -9.637 -2.217 -6.312 1.00 88.62 92 ALA A CA 1
ATOM 736 C C . ALA A 1 92 ? -9.855 -2.370 -4.793 1.00 88.62 92 ALA A C 1
ATOM 738 O O . ALA A 1 92 ? -10.987 -2.293 -4.309 1.00 88.62 92 ALA A O 1
ATOM 739 N N . VAL A 1 93 ? -8.779 -2.549 -4.018 1.00 89.88 93 VAL A N 1
ATOM 740 C CA . VAL A 1 93 ? -8.852 -2.614 -2.550 1.00 89.88 93 VAL A CA 1
ATOM 741 C C . VAL A 1 93 ? -9.304 -1.279 -1.959 1.00 89.88 93 VAL A C 1
ATOM 743 O O . VAL A 1 93 ? -10.214 -1.277 -1.128 1.00 89.88 93 VAL A O 1
ATOM 746 N N . LEU A 1 94 ? -8.709 -0.163 -2.385 1.00 87.00 94 LEU A N 1
ATOM 747 C CA . LEU A 1 94 ? -9.042 1.173 -1.882 1.00 87.00 94 LEU A CA 1
ATOM 748 C C . LEU A 1 94 ? -10.490 1.557 -2.216 1.00 87.00 94 LEU A C 1
ATOM 750 O O . LEU A 1 94 ? -11.239 1.963 -1.330 1.00 87.00 94 LEU A O 1
ATOM 754 N N . GLN A 1 95 ? -10.910 1.337 -3.461 1.00 88.62 95 GLN A N 1
ATOM 755 C CA . GLN A 1 95 ? -12.255 1.656 -3.939 1.00 88.62 95 GLN A CA 1
ATOM 756 C C . GLN A 1 95 ? -13.340 0.810 -3.257 1.00 88.62 95 GLN A C 1
ATOM 758 O O . GLN A 1 95 ? -14.455 1.271 -3.038 1.00 88.62 95 GLN A O 1
ATOM 763 N N . SER A 1 96 ? -13.035 -0.438 -2.890 1.00 90.38 96 SER A N 1
ATOM 764 C CA . SER A 1 96 ? -14.027 -1.341 -2.287 1.00 90.38 96 SER A CA 1
ATOM 765 C C . SER A 1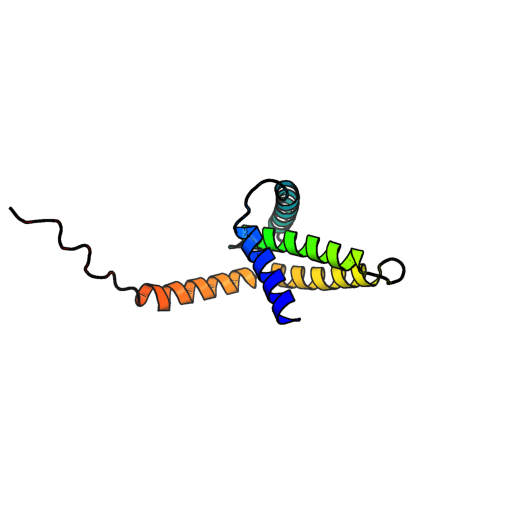 96 ? -14.495 -0.944 -0.876 1.00 90.38 96 SER A C 1
ATOM 767 O O . SER A 1 96 ? -15.413 -1.574 -0.337 1.00 90.38 96 SER A O 1
ATOM 769 N N . GLY A 1 97 ? -13.826 0.017 -0.226 1.00 86.75 97 GLY A N 1
ATOM 770 C CA . GLY A 1 97 ? -14.051 0.349 1.185 1.00 86.75 97 GLY A CA 1
ATOM 771 C C . GLY A 1 97 ? -13.683 -0.796 2.143 1.00 86.75 97 GLY A C 1
ATOM 772 O O . GLY A 1 97 ? -14.065 -0.785 3.316 1.00 86.75 97 GLY A O 1
ATOM 773 N N . LEU A 1 98 ? -12.953 -1.819 1.673 1.00 89.19 98 LEU A N 1
ATOM 774 C CA . LEU A 1 98 ? -12.568 -2.987 2.472 1.00 89.19 98 LEU A CA 1
ATOM 775 C C . LEU A 1 98 ? -11.766 -2.591 3.717 1.00 89.19 98 LEU A C 1
ATOM 777 O O . LEU A 1 98 ? -11.958 -3.178 4.781 1.00 89.19 98 LEU A O 1
ATOM 781 N N . ILE A 1 99 ? -10.906 -1.579 3.599 1.00 87.12 99 ILE A N 1
ATOM 782 C CA . ILE A 1 99 ? -10.098 -1.064 4.712 1.00 87.12 99 ILE A CA 1
ATOM 783 C C . ILE A 1 99 ? -10.997 -0.574 5.854 1.00 87.12 99 ILE A C 1
ATOM 785 O O . ILE A 1 99 ? -10.767 -0.932 7.010 1.00 87.12 99 ILE A O 1
ATOM 789 N N . ASN A 1 100 ? -12.060 0.159 5.524 1.00 89.12 100 ASN A N 1
ATOM 790 C CA . ASN A 1 100 ? -13.012 0.698 6.493 1.00 89.12 100 ASN A CA 1
ATOM 791 C C . ASN A 1 100 ? -13.770 -0.443 7.191 1.00 89.12 100 ASN A C 1
ATOM 793 O O . ASN A 1 100 ? -13.868 -0.488 8.414 1.00 89.12 100 ASN A O 1
ATOM 797 N N . LYS A 1 101 ? -14.190 -1.462 6.430 1.00 90.94 101 LYS A N 1
ATOM 798 C CA . LYS A 1 101 ? -14.854 -2.657 6.987 1.00 90.94 101 LYS A CA 1
ATOM 799 C C . LYS A 1 101 ? -13.950 -3.461 7.929 1.00 90.94 101 LYS A C 1
ATOM 801 O O . LYS A 1 101 ? -14.429 -4.015 8.920 1.00 90.94 101 LYS A O 1
ATOM 806 N N . ILE A 1 102 ? -12.653 -3.559 7.625 1.00 89.62 102 ILE A N 1
ATOM 807 C CA . ILE A 1 102 ? -11.674 -4.218 8.502 1.00 89.62 102 ILE A CA 1
ATOM 808 C C . ILE A 1 102 ? -11.538 -3.441 9.812 1.00 89.62 102 ILE A C 1
ATOM 810 O O . ILE A 1 102 ? -11.510 -4.050 10.883 1.00 89.62 102 ILE A O 1
ATOM 814 N N . GLU A 1 103 ? -11.484 -2.112 9.744 1.00 88.12 103 GLU A N 1
ATOM 815 C CA . GLU A 1 103 ? -11.432 -1.263 10.931 1.00 88.12 103 GLU A CA 1
ATOM 816 C C . GLU A 1 103 ? -12.677 -1.437 11.808 1.00 88.12 103 GLU A C 1
ATOM 818 O O . GLU A 1 103 ? -12.548 -1.678 13.010 1.00 88.12 103 GLU A O 1
ATOM 823 N N . ASP A 1 104 ? -13.870 -1.409 11.212 1.00 90.12 104 ASP A N 1
ATOM 824 C CA . ASP A 1 104 ? -15.136 -1.637 11.913 1.00 90.12 104 ASP A CA 1
ATOM 825 C C . ASP A 1 104 ? -15.134 -2.969 12.671 1.00 90.12 104 ASP A C 1
ATOM 827 O O . ASP A 1 104 ? -15.510 -3.037 13.848 1.00 90.12 104 ASP A O 1
ATOM 831 N N . LEU A 1 105 ? -14.654 -4.033 12.023 1.00 92.50 105 LEU A N 1
ATOM 832 C CA . LEU A 1 105 ? -14.542 -5.353 12.633 1.00 92.50 105 LEU A CA 1
ATOM 833 C C . LEU A 1 105 ? -13.542 -5.364 13.797 1.00 92.50 105 LEU A C 1
ATOM 835 O O . LEU A 1 105 ? -13.842 -5.912 14.861 1.00 92.50 105 LEU A O 1
ATOM 839 N N . LEU A 1 106 ? -12.366 -4.754 13.630 1.00 89.25 106 LEU A N 1
ATOM 840 C CA . LEU A 1 106 ? -11.367 -4.648 14.697 1.00 89.25 106 LEU A CA 1
ATOM 841 C C . LEU A 1 106 ? -11.915 -3.858 15.889 1.00 89.25 106 LEU A C 1
ATOM 843 O O . LEU A 1 106 ? -11.814 -4.312 17.031 1.00 89.25 106 LEU A O 1
ATOM 847 N N . ASN A 1 107 ? -12.562 -2.723 15.627 1.00 89.75 107 ASN A N 1
ATOM 848 C CA . ASN A 1 107 ? -13.214 -1.895 16.634 1.00 89.75 107 ASN A CA 1
ATOM 849 C C . ASN A 1 107 ? -14.280 -2.684 17.400 1.00 89.75 107 ASN A C 1
ATOM 851 O O . ASN A 1 107 ? -14.336 -2.618 18.634 1.00 89.75 107 ASN A O 1
ATOM 855 N N . PHE A 1 108 ? -15.093 -3.470 16.694 1.00 91.94 108 PHE A N 1
ATOM 856 C CA . PHE A 1 108 ? -16.078 -4.356 17.302 1.00 91.94 108 PHE A CA 1
ATOM 857 C C . PHE A 1 108 ? -15.424 -5.406 18.210 1.00 91.94 108 PHE A C 1
ATOM 859 O O . PHE A 1 108 ? -15.831 -5.544 19.366 1.00 91.94 108 PHE A O 1
ATOM 866 N N . ILE A 1 109 ? -14.392 -6.112 17.737 1.00 91.38 109 ILE A N 1
ATOM 867 C CA . ILE A 1 109 ? -13.709 -7.165 18.506 1.00 91.38 109 ILE A CA 1
ATOM 868 C C . ILE A 1 109 ? -13.050 -6.584 19.762 1.00 91.38 109 ILE A C 1
ATOM 870 O O . ILE A 1 109 ? -13.220 -7.130 20.855 1.00 91.38 109 ILE A O 1
ATOM 874 N N . ILE A 1 110 ? -12.339 -5.460 19.640 1.00 89.81 110 ILE A N 1
ATOM 875 C CA . ILE A 1 110 ? -11.657 -4.809 20.767 1.00 89.81 110 ILE A CA 1
ATOM 876 C C . ILE A 1 110 ? -12.674 -4.386 21.830 1.00 89.81 110 ILE A C 1
ATOM 878 O O . ILE A 1 110 ? -12.511 -4.708 23.012 1.00 89.81 110 ILE A O 1
ATOM 882 N N . LYS A 1 111 ? -13.751 -3.703 21.426 1.00 87.25 111 LYS A N 1
ATOM 883 C CA . LYS A 1 111 ? -14.784 -3.238 22.361 1.00 87.25 111 LYS A CA 1
ATOM 884 C C . LYS A 1 111 ? -15.519 -4.404 23.020 1.00 87.25 111 LYS A C 1
ATOM 886 O O . LYS A 1 111 ? -15.732 -4.385 24.229 1.00 87.25 111 LYS A O 1
ATOM 891 N N . THR A 1 112 ? -15.861 -5.430 22.248 1.00 87.44 112 THR A N 1
ATOM 892 C CA . THR A 1 112 ? -16.721 -6.528 22.708 1.00 87.44 112 THR A CA 1
ATOM 893 C C . THR A 1 112 ? -15.967 -7.568 23.529 1.00 87.44 112 THR A C 1
ATOM 895 O O . THR A 1 112 ? -16.505 -8.072 24.515 1.00 87.44 112 THR A O 1
ATOM 898 N N . HIS A 1 113 ? -14.724 -7.884 23.168 1.00 84.25 113 HIS A N 1
ATOM 899 C CA . HIS A 1 113 ? -13.992 -9.008 23.758 1.00 84.25 113 HIS A CA 1
ATOM 900 C C . HIS A 1 113 ? -12.755 -8.601 24.554 1.00 84.25 113 HIS A C 1
ATOM 902 O O . HIS A 1 113 ? -12.363 -9.328 25.458 1.00 84.25 113 HIS A O 1
ATOM 908 N N . ILE A 1 114 ? -12.135 -7.456 24.276 1.00 82.44 114 ILE A N 1
ATOM 909 C CA . ILE A 1 114 ? -10.918 -7.061 24.998 1.00 82.44 114 ILE A CA 1
ATOM 910 C C . ILE A 1 114 ? -11.289 -6.167 26.177 1.00 82.44 114 ILE A C 1
ATOM 912 O O . ILE A 1 114 ? -11.026 -6.519 27.327 1.00 82.44 114 ILE A O 1
ATOM 916 N N . LEU A 1 115 ? -11.975 -5.052 25.920 1.00 79.38 115 LEU A N 1
ATOM 917 C CA . LEU A 1 115 ? -12.330 -4.093 26.970 1.00 79.38 115 LEU A CA 1
ATOM 918 C C . LEU A 1 115 ? -13.265 -4.696 28.028 1.00 79.38 115 LEU A C 1
ATOM 920 O O . LEU A 1 115 ? -13.079 -4.444 29.215 1.00 79.38 115 LEU A O 1
ATOM 924 N N . ASN A 1 116 ? -14.191 -5.572 27.630 1.00 69.62 116 ASN A N 1
ATOM 925 C CA . ASN A 1 116 ? -15.086 -6.260 28.568 1.00 69.62 116 ASN A CA 1
ATOM 926 C C . ASN A 1 116 ? -14.367 -7.266 29.487 1.00 69.62 116 ASN A C 1
ATOM 928 O O . ASN A 1 116 ? -14.873 -7.596 30.562 1.00 69.62 116 ASN A O 1
ATOM 932 N N . HIS A 1 117 ? -13.179 -7.740 29.098 1.00 70.81 117 HIS A N 1
ATOM 933 C CA . HIS A 1 117 ? -12.363 -8.653 29.900 1.00 70.81 117 HIS A CA 1
ATOM 934 C C . HIS A 1 117 ? -11.296 -7.928 30.737 1.00 70.81 117 HIS A C 1
ATOM 936 O O . HIS A 1 117 ? -10.804 -8.488 31.722 1.00 70.81 117 HIS A O 1
ATOM 942 N N . ILE A 1 118 ? -10.994 -6.663 30.430 1.00 69.12 118 ILE A N 1
ATOM 943 C CA . ILE A 1 118 ? -10.154 -5.796 31.261 1.00 69.12 118 ILE A CA 1
ATOM 944 C C . ILE A 1 118 ? -11.026 -5.218 32.385 1.00 69.12 118 ILE A C 1
ATOM 946 O O . ILE A 1 118 ? -11.527 -4.098 32.325 1.00 69.12 118 ILE A O 1
ATOM 950 N N . LYS A 1 119 ? -11.219 -5.988 33.462 1.00 62.84 119 LYS A N 1
ATOM 951 C CA . LYS A 1 119 ? -11.737 -5.418 34.715 1.00 62.84 119 LYS A CA 1
ATOM 952 C C . LYS A 1 119 ? -10.706 -4.412 35.242 1.00 62.84 119 LYS A C 1
ATOM 954 O O . LYS A 1 119 ? -9.537 -4.789 35.351 1.00 62.84 119 LYS A O 1
ATOM 959 N N . PRO A 1 120 ? -11.091 -3.187 35.649 1.00 60.72 120 PRO A N 1
ATOM 960 C CA . PRO A 1 120 ? -10.189 -2.335 36.409 1.00 60.72 120 PRO A CA 1
ATOM 961 C C . PRO A 1 120 ? -9.799 -3.099 37.676 1.00 60.72 120 PRO A C 1
ATOM 963 O O . PRO A 1 120 ? -10.628 -3.365 38.552 1.00 60.72 120 PRO A O 1
ATOM 966 N N . SER A 1 121 ? -8.542 -3.542 37.741 1.00 54.56 121 SER A N 1
ATOM 967 C CA . SER A 1 121 ? -8.012 -4.172 38.943 1.00 54.56 121 SER A CA 1
ATOM 968 C C . SER A 1 121 ? -8.175 -3.184 40.103 1.00 54.56 121 SER A C 1
ATOM 970 O O . SER A 1 121 ? -8.016 -1.974 39.943 1.00 54.56 121 SER A O 1
ATOM 972 N N . LYS A 1 122 ? -8.561 -3.690 41.278 1.00 53.69 122 LYS A N 1
ATOM 973 C CA . LYS A 1 122 ? -8.950 -2.923 42.480 1.00 53.69 122 LYS A CA 1
ATOM 974 C C . LYS A 1 122 ? -7.822 -2.059 43.097 1.00 53.69 122 LYS A C 1
ATOM 976 O O . LYS A 1 122 ? -7.896 -1.713 44.273 1.00 53.69 122 LYS A O 1
ATOM 981 N N . ILE A 1 123 ? -6.784 -1.709 42.342 1.00 55.38 123 ILE A N 1
ATOM 982 C CA . ILE A 1 123 ? -5.571 -1.024 42.804 1.00 55.38 123 ILE A CA 1
ATOM 983 C C . ILE A 1 123 ? -5.833 0.462 43.131 1.00 55.38 123 ILE A C 1
ATOM 985 O O . ILE A 1 123 ? -5.148 1.027 43.975 1.00 55.38 123 ILE A O 1
ATOM 989 N N . PHE A 1 124 ? -6.892 1.080 42.596 1.00 54.47 124 PHE A N 1
ATOM 990 C CA . PHE A 1 124 ? -7.185 2.507 42.820 1.00 54.47 124 PHE A CA 1
ATOM 991 C C . PHE A 1 124 ? -8.036 2.851 44.060 1.00 54.47 124 PHE A C 1
ATOM 993 O O . PHE A 1 124 ? -8.403 4.009 44.233 1.00 54.47 124 PHE A O 1
ATOM 1000 N N . LYS A 1 125 ? -8.357 1.903 44.957 1.00 47.53 125 LYS A N 1
ATOM 1001 C CA . LYS A 1 125 ? -9.269 2.172 46.097 1.00 47.53 125 LYS A CA 1
ATOM 1002 C C . LYS A 1 125 ? -8.625 2.236 47.490 1.00 47.53 125 LYS A C 1
ATOM 1004 O O . LYS A 1 125 ? -9.344 2.098 48.476 1.00 47.53 125 LYS A O 1
ATOM 1009 N N . LYS A 1 126 ? -7.304 2.446 47.607 1.00 48.38 126 LYS A N 1
ATOM 1010 C CA . LYS A 1 126 ? -6.624 2.497 48.923 1.00 48.38 126 LYS A CA 1
ATOM 1011 C C . LYS A 1 126 ? -5.731 3.720 49.178 1.00 48.38 126 LYS A C 1
ATOM 1013 O O . LYS A 1 126 ? -4.752 3.608 49.906 1.00 48.38 126 LYS A O 1
ATOM 1018 N N . GLN A 1 127 ? -6.083 4.886 48.637 1.00 52.34 127 GLN A N 1
ATOM 1019 C CA . GLN A 1 127 ? -5.547 6.175 49.103 1.00 52.34 127 GLN A CA 1
ATOM 1020 C C . GLN A 1 127 ? -6.649 7.238 49.154 1.00 52.34 127 GLN A C 1
ATOM 1022 O O . GLN A 1 127 ? -6.647 8.211 48.416 1.00 52.34 127 GLN A O 1
ATOM 1027 N N . SER A 1 128 ? -7.637 7.024 50.014 1.00 53.69 128 SER A N 1
ATOM 1028 C CA . SER A 1 128 ? -8.356 8.118 50.662 1.00 53.69 128 SER A CA 1
ATOM 1029 C C . SER A 1 128 ? -9.085 7.539 51.868 1.00 53.69 128 SER A C 1
ATOM 1031 O O . SER A 1 128 ? -9.671 6.462 51.769 1.00 53.69 128 SER A O 1
ATOM 1033 N N . PHE A 1 129 ? -9.020 8.265 52.980 1.00 52.66 129 PHE A N 1
ATOM 1034 C CA . PHE A 1 129 ? -9.587 7.979 54.301 1.00 52.66 129 PHE A CA 1
ATOM 1035 C C . PHE A 1 129 ? -8.762 7.076 55.223 1.00 52.66 129 PHE A C 1
ATOM 1037 O O . PHE A 1 129 ? -9.006 5.883 55.390 1.00 52.66 129 PHE A O 1
ATOM 1044 N N . GLY A 1 130 ? -7.824 7.728 55.909 1.00 50.56 130 GLY A N 1
ATOM 1045 C CA . GLY A 1 130 ? -7.171 7.231 57.111 1.00 50.56 130 GLY A CA 1
ATOM 1046 C C . GLY A 1 130 ? -6.642 8.385 57.961 1.00 50.56 130 GLY A C 1
ATOM 1047 O O . GLY A 1 130 ? -5.440 8.584 57.956 1.00 50.56 130 GLY A O 1
ATOM 1048 N N . LYS A 1 131 ? -7.579 9.073 58.637 1.00 42.81 131 LYS A N 1
ATOM 1049 C CA . LYS A 1 131 ? -7.462 9.978 59.805 1.00 42.81 131 LYS A CA 1
ATOM 1050 C C . LYS A 1 131 ? -6.475 11.146 59.763 1.00 42.81 131 LYS A C 1
ATOM 1052 O O . LYS A 1 131 ? -5.254 10.911 59.753 1.00 42.81 131 LYS A O 1
#

Foldseek 3Di:
DVVVVVVVLVCVLVVVVVPPDDDCPVQLVVLLVVVVVCCVVVLFPDAPPSVSVSSVVVVVVVVLVVLQVVQPDDVSVVSVVVCVVVVVVVSCCRNVCVRVVVVVVVVCCCVPPPVVPPDPDPPPPPPDDDD